Protein AF-A0A4Q7VYK7-F1 (afdb_monomer_lite)

Organism: NCBI:txid3075929

Secondary structure (DSSP, 8-state):
-------S--PPP-EE--TTT-SSSEEHHHHHHHHHHHTT-PPPHHHHHHHHHHTTT-EEE--

pLDDT: mean 72.01, std 14.02, range [33.47, 87.44]

Structure (mmCIF, N/CA/C/O backbone):
data_AF-A0A4Q7VYK7-F1
#
_entry.id   AF-A0A4Q7VYK7-F1
#
loop_
_atom_site.group_PDB
_atom_site.id
_atom_site.type_symbol
_atom_site.label_atom_id
_atom_site.label_alt_id
_atom_site.label_comp_id
_atom_site.label_asym_id
_atom_site.label_entity_id
_atom_site.label_seq_id
_atom_site.pdbx_PDB_ins_code
_atom_site.Cartn_x
_ato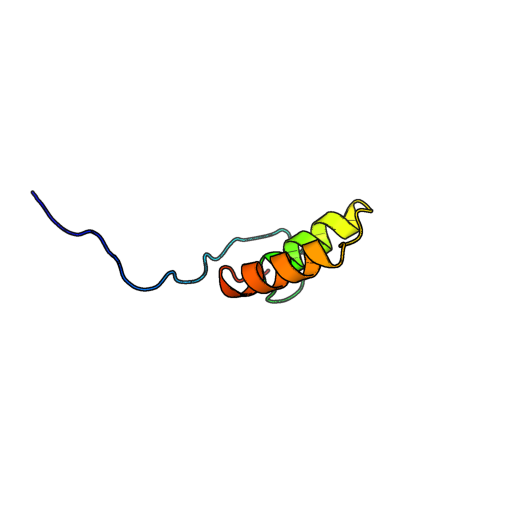m_site.Cartn_y
_atom_site.Cartn_z
_atom_site.occupancy
_atom_site.B_iso_or_equiv
_atom_site.auth_seq_id
_atom_site.auth_comp_id
_atom_site.auth_asym_id
_atom_site.auth_atom_id
_atom_site.pdbx_PDB_model_num
ATOM 1 N N . MET A 1 1 ? -15.466 38.619 15.234 1.00 33.47 1 MET A N 1
ATOM 2 C CA . MET A 1 1 ? -15.436 37.182 14.895 1.00 33.47 1 MET A CA 1
ATOM 3 C C . MET A 1 1 ? -14.169 36.886 14.107 1.00 33.47 1 MET A C 1
ATOM 5 O O . MET A 1 1 ? -14.150 37.192 12.926 1.00 33.47 1 MET A O 1
ATOM 9 N N . SER A 1 2 ? -13.123 36.356 14.747 1.00 41.22 2 SER A N 1
ATOM 10 C CA . SER A 1 2 ? -11.914 35.837 14.083 1.00 41.22 2 SER A CA 1
ATOM 11 C C . SER A 1 2 ? -11.241 34.780 14.966 1.00 41.22 2 SER A C 1
ATOM 13 O O . SER A 1 2 ? -11.356 34.877 16.184 1.00 41.22 2 SER A O 1
ATOM 15 N N . ALA A 1 3 ? -10.492 33.881 14.310 1.00 46.06 3 ALA A N 1
ATOM 16 C CA . ALA A 1 3 ? -9.655 32.778 14.817 1.00 46.06 3 ALA A CA 1
ATOM 17 C C . ALA A 1 3 ? -10.427 31.469 15.095 1.00 46.06 3 ALA A C 1
ATOM 19 O O . ALA A 1 3 ? -11.507 31.493 15.665 1.00 46.06 3 ALA A O 1
ATOM 20 N N . GLU A 1 4 ? -9.999 30.295 14.622 1.00 46.53 4 GLU A N 1
ATOM 21 C CA . GLU A 1 4 ? -8.624 29.786 14.604 1.00 46.53 4 GLU A CA 1
ATOM 22 C C . GLU A 1 4 ? -8.418 28.786 13.439 1.00 46.53 4 GLU A C 1
ATOM 24 O O . GLU A 1 4 ? -9.270 27.936 13.174 1.00 46.53 4 GLU A O 1
ATOM 29 N N . LYS A 1 5 ? -7.288 28.882 12.725 1.00 50.38 5 LYS A N 1
ATOM 30 C CA . LYS A 1 5 ? -6.806 27.844 11.800 1.00 50.38 5 LYS A CA 1
ATOM 31 C C . LYS A 1 5 ? -6.051 26.804 12.627 1.00 50.38 5 LYS A C 1
ATOM 33 O O . LYS A 1 5 ? -4.991 27.119 13.157 1.00 50.38 5 LYS A O 1
ATOM 38 N N . ASP A 1 6 ?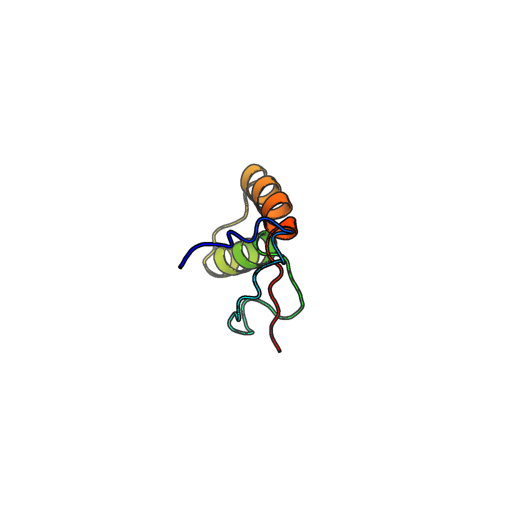 -6.570 25.583 12.705 1.00 50.50 6 ASP A N 1
ATOM 39 C CA . ASP A 1 6 ? -5.885 24.477 13.377 1.00 50.50 6 ASP A CA 1
ATOM 40 C C . ASP A 1 6 ? -4.841 23.847 12.438 1.00 50.50 6 ASP A C 1
ATOM 42 O O . ASP A 1 6 ? -5.135 23.010 11.579 1.00 50.50 6 ASP A O 1
ATOM 46 N N . GLU A 1 7 ? -3.601 24.317 12.561 1.00 60.44 7 GLU A N 1
ATOM 47 C CA . GLU A 1 7 ? -2.411 23.680 12.003 1.00 60.44 7 GLU A CA 1
ATOM 48 C C . GLU A 1 7 ? -1.768 22.806 13.094 1.00 60.44 7 GLU A C 1
ATOM 50 O O . GLU A 1 7 ? -0.887 23.259 13.819 1.00 60.44 7 GLU A O 1
ATOM 55 N N . GLY A 1 8 ? -2.197 21.545 13.248 1.00 54.03 8 GLY A N 1
ATOM 56 C CA . GLY A 1 8 ? -1.670 20.703 14.331 1.00 54.03 8 GLY A CA 1
ATOM 57 C C . GLY A 1 8 ? -1.889 19.197 14.175 1.00 54.03 8 GLY A C 1
ATOM 58 O O . GLY A 1 8 ? -2.757 18.624 14.813 1.00 54.03 8 GLY A O 1
ATOM 59 N N . LYS A 1 9 ? -1.023 18.527 13.396 1.00 48.59 9 LYS A N 1
ATOM 60 C CA . LYS A 1 9 ? -0.967 17.062 13.143 1.00 48.59 9 LYS A CA 1
ATOM 61 C C . LYS A 1 9 ? -2.136 16.514 12.312 1.00 48.59 9 LYS A C 1
ATOM 63 O O . LYS A 1 9 ? -3.246 16.313 12.793 1.00 48.59 9 LYS A O 1
ATOM 68 N N . ARG A 1 10 ? -1.849 16.155 11.050 1.00 57.84 10 ARG A N 1
ATOM 69 C CA . ARG A 1 10 ? -2.748 15.354 10.198 1.00 57.84 10 ARG A CA 1
ATOM 70 C C . ARG A 1 10 ? -2.984 13.993 10.855 1.00 57.84 10 ARG A C 1
ATOM 72 O O . ARG A 1 10 ? -2.261 13.038 10.592 1.00 57.84 10 ARG A O 1
ATOM 79 N N . SER A 1 11 ? -3.981 13.917 11.726 1.00 57.22 11 SER A N 1
ATOM 80 C CA . SER A 1 11 ? -4.471 12.649 12.246 1.00 57.22 11 SER A CA 1
ATOM 81 C C . SER A 1 11 ? -4.922 11.805 11.051 1.00 57.22 11 SER A C 1
ATOM 83 O O . SER A 1 11 ? -5.645 12.326 10.193 1.00 57.22 11 SER A O 1
ATOM 85 N N . PRO A 1 12 ? -4.470 10.545 10.930 1.00 61.56 12 PRO A N 1
ATOM 86 C CA . PRO A 1 12 ? -4.770 9.731 9.764 1.00 61.56 12 PRO A CA 1
ATOM 87 C C . PRO A 1 12 ? -6.285 9.620 9.598 1.00 61.56 12 PRO A C 1
ATOM 89 O O . PRO A 1 12 ? -6.990 9.167 10.504 1.00 61.56 12 PRO A O 1
ATOM 92 N N . LYS A 1 13 ? -6.795 10.088 8.451 1.00 64.38 13 LYS A N 1
ATOM 93 C CA . LYS A 1 13 ? -8.233 10.065 8.164 1.00 64.38 13 LYS A CA 1
ATOM 94 C C . LYS A 1 13 ? -8.716 8.620 8.184 1.00 64.38 13 LYS A C 1
ATOM 96 O O . LYS A 1 13 ? -8.187 7.777 7.473 1.00 64.38 13 LYS A O 1
ATOM 101 N N . ARG A 1 14 ? -9.734 8.349 8.990 1.00 59.56 14 ARG A N 1
ATOM 102 C CA . ARG A 1 14 ? -10.360 7.034 9.118 1.00 59.56 14 ARG A CA 1
ATOM 103 C C . ARG A 1 14 ? -11.468 6.923 8.077 1.00 59.56 14 ARG A C 1
ATOM 105 O O . ARG A 1 14 ? -12.447 7.658 8.159 1.00 59.56 14 ARG A O 1
ATOM 112 N N . ILE A 1 15 ? -11.303 6.052 7.086 1.00 64.06 15 ILE A N 1
ATOM 113 C CA . ILE A 1 15 ? -12.305 5.833 6.033 1.00 64.06 15 ILE A CA 1
ATOM 114 C C . ILE A 1 15 ? -12.831 4.408 6.177 1.00 64.06 15 ILE A C 1
ATOM 116 O O . ILE A 1 15 ? -12.051 3.458 6.236 1.00 64.06 15 ILE A O 1
ATOM 120 N N . ARG A 1 16 ? -14.160 4.272 6.245 1.00 61.47 16 ARG A N 1
ATOM 121 C CA . ARG A 1 16 ? -14.838 2.976 6.274 1.00 61.47 16 ARG A CA 1
ATOM 122 C C . ARG A 1 16 ? -14.835 2.401 4.866 1.00 61.47 16 ARG A C 1
ATOM 124 O O . ARG A 1 16 ? -15.396 3.005 3.955 1.00 61.47 16 ARG A O 1
ATOM 131 N N . LEU A 1 17 ? -14.215 1.242 4.705 1.00 65.25 17 LEU A N 1
ATOM 132 C CA . LEU A 1 17 ? -14.246 0.494 3.457 1.00 65.25 17 LEU A CA 1
ATOM 133 C C . LEU A 1 17 ? -15.119 -0.752 3.604 1.00 65.25 17 LEU A C 1
ATOM 135 O O . LEU A 1 17 ? -15.312 -1.238 4.720 1.00 65.25 17 LEU A O 1
ATOM 139 N N . PRO A 1 18 ? -15.659 -1.269 2.491 1.00 66.44 18 PRO A N 1
ATOM 140 C CA . PRO A 1 18 ? -16.301 -2.571 2.482 1.00 66.44 18 PRO A CA 1
ATOM 141 C C . PRO A 1 18 ? -15.333 -3.659 2.967 1.00 66.44 18 PRO A C 1
ATOM 143 O O . PRO A 1 18 ? -14.178 -3.699 2.533 1.00 66.44 18 PRO A O 1
ATOM 146 N N . GLY A 1 19 ? -15.813 -4.565 3.823 1.00 62.09 19 GLY A N 1
ATOM 147 C CA . GLY A 1 19 ? -14.981 -5.591 4.469 1.00 62.09 19 GLY A CA 1
ATOM 148 C C . GLY A 1 19 ? -14.282 -6.564 3.510 1.00 62.09 19 GLY A C 1
ATOM 149 O O . GLY A 1 19 ? -13.315 -7.210 3.893 1.00 62.09 19 GLY A O 1
ATOM 150 N N . PHE A 1 20 ? -14.701 -6.632 2.242 1.00 65.94 20 PHE A N 1
ATOM 151 C CA . PHE A 1 20 ? -14.022 -7.442 1.224 1.00 65.94 20 PHE A CA 1
ATOM 152 C C . PHE A 1 20 ? -12.687 -6.841 0.745 1.00 65.94 20 PHE A C 1
ATOM 154 O O . PHE A 1 20 ? -11.849 -7.565 0.216 1.00 65.94 20 PHE A O 1
ATOM 161 N N . ILE A 1 21 ? -12.470 -5.530 0.920 1.00 65.75 21 ILE A N 1
ATOM 162 C CA . ILE A 1 21 ? -11.228 -4.837 0.519 1.00 65.75 21 ILE A CA 1
ATOM 163 C C . ILE A 1 21 ? -10.229 -4.799 1.682 1.00 65.75 21 ILE A C 1
ATOM 165 O O . ILE A 1 21 ? -9.011 -4.841 1.486 1.00 65.75 21 ILE A O 1
ATOM 169 N N . VAL A 1 22 ? -10.749 -4.710 2.906 1.00 65.19 22 VAL A N 1
ATOM 170 C CA . VAL A 1 22 ? -9.970 -4.498 4.123 1.00 65.19 22 VAL A CA 1
ATOM 171 C C . VAL A 1 22 ? -10.468 -5.471 5.185 1.00 65.19 22 VAL A C 1
ATOM 173 O O . VAL A 1 22 ? -11.501 -5.239 5.793 1.00 65.19 22 VAL A O 1
ATOM 176 N N . THR A 1 23 ? -9.746 -6.567 5.395 1.00 64.06 23 THR A N 1
ATOM 177 C CA . THR A 1 23 ? -10.049 -7.561 6.439 1.00 64.06 23 THR A CA 1
ATOM 178 C C . THR A 1 23 ? -9.461 -7.188 7.802 1.00 64.06 23 THR A C 1
ATOM 180 O O . THR A 1 23 ? -9.933 -7.663 8.825 1.00 64.06 23 THR A O 1
ATOM 183 N N . GLU A 1 24 ? -8.438 -6.329 7.819 1.00 65.88 24 GLU A N 1
ATOM 184 C CA . GLU A 1 24 ? -7.638 -5.950 8.992 1.00 65.88 24 GLU A CA 1
ATOM 185 C C . GLU A 1 24 ? -7.180 -4.489 8.845 1.00 65.88 24 GLU A C 1
ATOM 187 O O . GLU A 1 24 ? -7.219 -3.949 7.737 1.00 65.88 24 GLU A O 1
ATOM 192 N N . GLU A 1 25 ? -6.736 -3.831 9.924 1.00 70.38 25 GLU A N 1
ATOM 193 C CA . GLU A 1 25 ? -6.225 -2.453 9.839 1.00 70.38 25 GLU A CA 1
ATOM 194 C C . GLU A 1 25 ? -5.067 -2.367 8.823 1.00 70.38 25 GLU A C 1
ATOM 196 O O . GLU A 1 25 ? -4.004 -2.958 9.004 1.00 70.38 25 GLU A O 1
ATOM 201 N N . THR A 1 26 ? -5.274 -1.636 7.727 1.00 78.19 26 THR A N 1
ATOM 202 C CA . THR A 1 26 ? -4.352 -1.557 6.590 1.00 78.19 26 THR A CA 1
ATOM 203 C C . THR A 1 26 ? -4.103 -0.108 6.176 1.00 78.19 26 THR A C 1
ATOM 205 O O . THR A 1 26 ? -4.900 0.788 6.453 1.00 78.19 26 THR A O 1
ATOM 208 N N . GLY A 1 27 ? -2.969 0.170 5.536 1.00 82.88 27 GLY A N 1
ATOM 209 C CA . GLY A 1 27 ? -2.684 1.508 5.019 1.00 82.88 27 GLY A CA 1
ATOM 210 C C . GLY A 1 27 ? -3.448 1.810 3.723 1.00 82.88 27 GLY A C 1
ATOM 211 O O . GLY A 1 27 ? -3.878 0.905 3.009 1.00 82.88 27 GLY A O 1
ATOM 212 N N . LEU A 1 28 ? -3.605 3.094 3.384 1.00 83.38 28 LEU A N 1
ATOM 213 C CA . LEU A 1 28 ? -4.279 3.521 2.146 1.00 83.38 28 LEU A CA 1
ATOM 214 C C . LEU A 1 28 ? -3.696 2.904 0.875 1.00 83.38 28 LEU A C 1
ATOM 216 O O . LEU A 1 28 ? -4.435 2.513 -0.025 1.00 83.38 28 LEU A O 1
ATOM 220 N N . GLY A 1 29 ? -2.376 2.813 0.796 1.00 84.62 29 GLY A N 1
ATOM 221 C CA . GLY A 1 29 ? -1.690 2.204 -0.330 1.00 84.62 29 GLY A CA 1
ATOM 222 C C . GLY A 1 29 ? -1.981 0.714 -0.477 1.00 84.62 29 GLY A C 1
ATOM 223 O O . GLY A 1 29 ? -2.196 0.245 -1.595 1.00 84.62 29 GLY A O 1
ATOM 224 N N . ASP A 1 30 ? -2.030 -0.008 0.638 1.00 83.38 30 ASP A N 1
ATOM 225 C CA . ASP A 1 30 ? -2.311 -1.445 0.652 1.00 83.38 30 ASP A CA 1
ATOM 226 C C . ASP A 1 30 ? -3.773 -1.728 0.302 1.00 83.38 30 ASP A C 1
ATOM 228 O O . ASP A 1 30 ? -4.051 -2.624 -0.495 1.00 83.38 30 ASP A O 1
ATOM 232 N N . ALA A 1 31 ? -4.710 -0.917 0.802 1.00 84.56 31 ALA A N 1
ATOM 233 C CA . ALA A 1 31 ? -6.117 -1.025 0.421 1.00 84.56 31 ALA A CA 1
ATOM 234 C C . ALA A 1 31 ? -6.337 -0.753 -1.071 1.00 84.56 31 ALA A C 1
ATOM 236 O O . ALA A 1 31 ? -7.061 -1.502 -1.726 1.00 84.56 31 ALA A O 1
ATOM 237 N N . ILE A 1 32 ? -5.691 0.279 -1.630 1.00 84.00 32 ILE A N 1
ATOM 238 C CA . ILE A 1 32 ? -5.750 0.557 -3.072 1.00 84.00 32 ILE A CA 1
ATOM 239 C C . ILE A 1 32 ? -5.152 -0.617 -3.849 1.00 84.00 32 ILE A C 1
ATOM 241 O O . ILE A 1 32 ? -5.761 -1.069 -4.809 1.00 84.00 32 ILE A O 1
ATOM 245 N N . GLY A 1 33 ? -4.007 -1.154 -3.418 1.00 86.81 33 GLY A N 1
ATOM 246 C CA . GLY A 1 33 ? -3.380 -2.315 -4.051 1.00 86.81 33 GLY A CA 1
ATOM 247 C C . GLY A 1 33 ? -4.274 -3.552 -4.074 1.00 86.81 33 GLY A C 1
ATOM 248 O O . GLY A 1 33 ? -4.379 -4.216 -5.106 1.00 86.81 33 GLY A O 1
ATOM 249 N N . ARG A 1 34 ? -4.952 -3.842 -2.959 1.00 83.06 34 ARG A N 1
ATOM 250 C CA . ARG A 1 34 ? -5.921 -4.942 -2.856 1.00 83.06 34 ARG A CA 1
ATOM 251 C C . ARG A 1 34 ? -7.134 -4.704 -3.753 1.00 83.06 34 ARG A C 1
ATOM 253 O O . ARG A 1 34 ? -7.494 -5.593 -4.519 1.00 83.06 34 ARG A O 1
ATOM 260 N N . ALA A 1 35 ? -7.704 -3.498 -3.729 1.00 84.31 35 ALA A N 1
ATOM 261 C CA . ALA A 1 35 ? -8.843 -3.132 -4.569 1.00 84.31 35 ALA A CA 1
ATOM 262 C C . ALA A 1 35 ? -8.514 -3.243 -6.067 1.00 84.31 35 ALA A C 1
ATOM 264 O O . ALA A 1 35 ? -9.283 -3.823 -6.830 1.00 84.31 35 ALA A O 1
ATOM 265 N N . THR A 1 36 ? -7.349 -2.744 -6.491 1.00 84.19 36 THR A N 1
ATOM 266 C CA . THR A 1 36 ? -6.921 -2.815 -7.894 1.00 84.19 36 THR A CA 1
ATOM 267 C C . THR A 1 36 ? -6.582 -4.244 -8.311 1.00 84.19 36 THR A C 1
ATOM 269 O O . THR A 1 36 ? -6.887 -4.644 -9.431 1.00 84.19 36 THR A O 1
ATOM 272 N N . SER A 1 37 ? -6.011 -5.044 -7.407 1.00 83.88 37 SER A N 1
ATOM 273 C CA . SER A 1 37 ? -5.720 -6.457 -7.681 1.00 83.88 37 SER A CA 1
ATOM 274 C C . SER A 1 37 ? -6.997 -7.276 -7.865 1.00 83.88 37 SER A C 1
ATOM 276 O O . SER A 1 37 ? -7.014 -8.177 -8.700 1.00 83.88 37 SER A O 1
ATOM 278 N N . TYR A 1 38 ? -8.077 -6.933 -7.154 1.00 81.00 38 TYR A N 1
ATOM 279 C CA . TYR A 1 38 ? -9.383 -7.582 -7.308 1.00 81.00 38 TYR A CA 1
ATOM 280 C C . TYR A 1 38 ? -9.973 -7.396 -8.714 1.00 81.00 38 TYR A C 1
ATOM 282 O O . TYR A 1 38 ? -10.658 -8.276 -9.223 1.00 81.00 38 TYR A O 1
ATOM 290 N N . VAL A 1 39 ? -9.649 -6.280 -9.374 1.00 84.44 39 VAL A N 1
ATOM 291 C CA . VAL A 1 39 ? -10.031 -6.006 -10.771 1.00 84.44 39 VAL A CA 1
ATOM 292 C C . VAL A 1 39 ? -8.932 -6.384 -11.779 1.00 84.44 39 VAL A C 1
ATOM 294 O O . VAL A 1 39 ? -8.976 -5.967 -12.932 1.00 84.44 39 VAL A O 1
ATOM 297 N N . GLY A 1 40 ? -7.928 -7.166 -11.360 1.00 84.25 40 GLY A N 1
ATOM 298 C CA . GLY A 1 40 ? -6.868 -7.696 -12.228 1.00 84.25 40 GLY A CA 1
ATOM 299 C C . GLY A 1 40 ? -5.681 -6.757 -12.481 1.00 84.25 40 GLY A C 1
ATOM 300 O O . GLY A 1 40 ? -4.766 -7.109 -13.227 1.00 84.25 40 GLY A O 1
ATOM 301 N N . ILE A 1 41 ? -5.640 -5.581 -11.849 1.00 85.31 41 ILE A N 1
ATOM 302 C CA . ILE A 1 41 ? -4.541 -4.618 -11.991 1.00 85.31 41 ILE A CA 1
ATOM 303 C C . ILE A 1 41 ? -3.465 -4.919 -10.942 1.00 85.31 41 ILE A C 1
ATOM 305 O O . ILE A 1 41 ? -3.617 -4.623 -9.753 1.00 85.31 41 ILE A O 1
ATOM 309 N N . LYS A 1 42 ? -2.339 -5.478 -11.396 1.00 80.56 42 LYS A N 1
ATOM 310 C CA . LYS A 1 42 ? -1.175 -5.758 -10.544 1.00 80.56 42 LYS A CA 1
ATOM 311 C C . LYS A 1 42 ? -0.425 -4.474 -10.191 1.00 80.56 42 LYS A C 1
ATOM 313 O O . LYS A 1 42 ? -0.211 -3.605 -11.036 1.00 80.56 42 LYS A O 1
ATOM 318 N N . GLN A 1 43 ? 0.033 -4.371 -8.944 1.00 79.19 43 GLN A N 1
ATOM 319 C CA . GLN A 1 43 ? 0.882 -3.257 -8.536 1.00 79.19 43 GLN A CA 1
ATOM 320 C C . GLN A 1 43 ? 2.234 -3.305 -9.256 1.00 79.19 43 GLN A C 1
ATOM 322 O O . GLN A 1 43 ? 2.978 -4.279 -9.180 1.00 79.19 43 GLN A O 1
ATOM 327 N N . CYS A 1 44 ? 2.578 -2.202 -9.915 1.00 85.00 44 CYS A N 1
ATOM 328 C CA . CYS A 1 44 ? 3.917 -1.964 -10.430 1.00 85.00 44 CYS A CA 1
ATOM 329 C C . CYS A 1 44 ? 4.888 -1.585 -9.292 1.00 85.00 44 CYS A C 1
ATOM 331 O O . CYS A 1 44 ? 4.467 -1.033 -8.273 1.00 85.00 44 CYS A O 1
ATOM 333 N N . GLY A 1 45 ? 6.203 -1.757 -9.470 1.00 84.50 45 GLY A N 1
ATOM 334 C CA . GLY A 1 45 ? 7.188 -1.363 -8.445 1.00 84.50 45 GLY A CA 1
ATOM 335 C C . GLY A 1 45 ? 7.118 0.126 -8.050 1.00 84.50 45 GLY A C 1
ATOM 336 O O . GLY A 1 45 ? 7.271 0.486 -6.883 1.00 84.50 45 GLY A O 1
ATOM 337 N N . GLY A 1 46 ? 6.798 1.015 -8.999 1.00 87.12 46 GLY A N 1
ATOM 338 C CA . GLY A 1 46 ? 6.545 2.436 -8.714 1.00 87.12 46 GLY A CA 1
ATOM 339 C C . GLY A 1 46 ? 5.219 2.706 -7.986 1.00 87.12 46 GLY A C 1
ATOM 340 O O . GLY A 1 46 ? 5.084 3.704 -7.279 1.00 87.12 46 GLY A O 1
ATOM 341 N N . CYS A 1 47 ? 4.242 1.816 -8.142 1.00 84.12 47 CYS A N 1
ATOM 342 C CA . CYS A 1 47 ? 2.940 1.855 -7.490 1.00 84.12 47 CYS A CA 1
ATOM 343 C C . CYS A 1 47 ? 3.090 1.428 -6.022 1.00 84.12 47 CYS A C 1
ATOM 345 O O . CYS A 1 47 ? 2.591 2.122 -5.141 1.00 84.12 47 CYS A O 1
ATOM 347 N N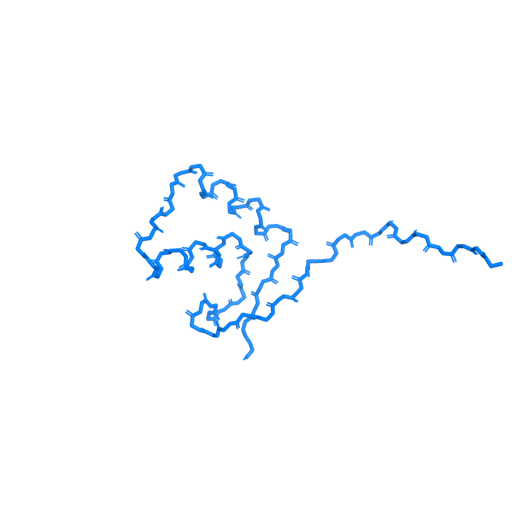 . ALA A 1 48 ? 3.889 0.388 -5.756 1.00 84.25 48 ALA A N 1
ATOM 348 C CA . ALA A 1 48 ? 4.235 -0.059 -4.407 1.00 84.25 48 ALA A CA 1
ATOM 349 C C . ALA A 1 48 ? 4.962 1.031 -3.593 1.00 84.25 48 ALA A C 1
ATOM 351 O O . ALA A 1 48 ? 4.615 1.292 -2.444 1.00 84.25 48 ALA A O 1
ATOM 352 N N . ARG A 1 49 ? 5.911 1.764 -4.199 1.00 87.44 49 ARG A N 1
ATOM 353 C CA . ARG A 1 49 ? 6.585 2.895 -3.524 1.00 87.44 49 ARG A CA 1
ATOM 354 C C . ARG A 1 49 ? 5.628 4.028 -3.138 1.00 87.44 49 ARG A C 1
ATOM 356 O O . ARG A 1 49 ? 5.775 4.626 -2.073 1.00 87.44 49 ARG A O 1
ATOM 363 N N . ARG A 1 50 ? 4.651 4.338 -3.998 1.00 85.56 50 ARG A N 1
ATOM 364 C CA . ARG A 1 50 ? 3.612 5.341 -3.705 1.00 85.56 50 ARG A CA 1
ATOM 365 C C . ARG A 1 50 ? 2.642 4.842 -2.639 1.00 85.56 50 ARG A C 1
ATOM 367 O O . ARG A 1 50 ? 2.308 5.605 -1.738 1.00 85.56 50 ARG A O 1
ATOM 374 N N . ALA A 1 51 ? 2.269 3.567 -2.701 1.00 86.88 51 ALA A N 1
ATOM 375 C CA . ALA A 1 51 ? 1.456 2.913 -1.687 1.00 86.88 51 ALA A CA 1
ATOM 376 C C . ALA A 1 51 ? 2.114 2.995 -0.297 1.00 86.88 51 ALA A C 1
ATOM 378 O O . ALA A 1 51 ? 1.471 3.438 0.649 1.00 86.88 51 ALA A O 1
ATOM 379 N N . ALA A 1 52 ? 3.417 2.723 -0.187 1.00 86.06 52 ALA A N 1
ATOM 380 C CA . ALA A 1 52 ? 4.151 2.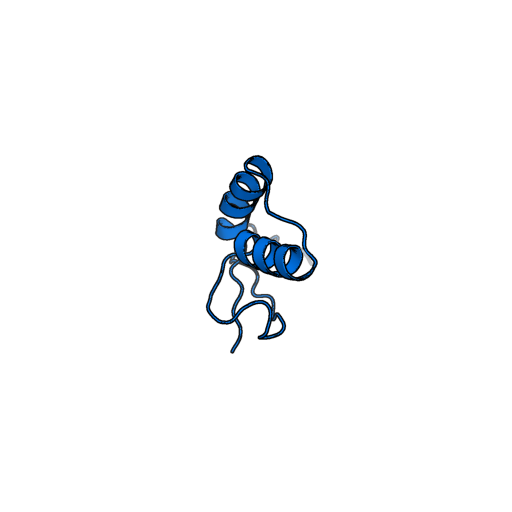809 1.079 1.00 86.06 52 ALA A CA 1
ATOM 381 C C . ALA A 1 52 ? 4.170 4.223 1.696 1.00 86.06 52 ALA A C 1
ATOM 383 O O . ALA A 1 52 ? 4.119 4.374 2.918 1.00 86.06 52 ALA A O 1
ATOM 384 N N . LYS A 1 53 ? 4.211 5.279 0.870 1.00 86.75 53 LYS A N 1
ATOM 385 C CA . LYS A 1 53 ? 4.044 6.664 1.349 1.00 86.75 53 LYS A CA 1
ATOM 386 C C . LYS A 1 53 ? 2.599 6.946 1.764 1.00 86.75 53 LYS A C 1
ATOM 388 O O . LYS A 1 53 ? 2.376 7.569 2.795 1.00 86.75 53 LYS A O 1
ATOM 393 N N . ALA A 1 54 ? 1.626 6.457 0.996 1.00 83.62 54 ALA A N 1
ATOM 394 C CA . ALA A 1 54 ? 0.206 6.628 1.295 1.00 83.62 54 ALA A CA 1
ATOM 395 C C . ALA A 1 54 ? -0.215 5.920 2.597 1.00 83.62 54 ALA A C 1
ATOM 397 O O . ALA A 1 54 ? -1.022 6.458 3.354 1.00 83.62 54 ALA A O 1
ATOM 398 N N . ASN A 1 55 ? 0.384 4.764 2.904 1.00 83.94 55 ASN A N 1
ATOM 399 C CA . ASN A 1 55 ? 0.162 4.017 4.146 1.00 83.94 55 ASN A CA 1
ATOM 400 C C . ASN A 1 55 ? 0.482 4.838 5.405 1.00 83.94 55 ASN A C 1
ATOM 402 O O . ASN A 1 55 ? -0.129 4.621 6.447 1.00 83.94 55 ASN A O 1
ATOM 406 N N . GLN A 1 56 ? 1.407 5.796 5.312 1.00 81.62 56 GLN A N 1
ATOM 407 C CA . GLN A 1 56 ? 1.808 6.650 6.434 1.00 81.62 56 GLN A CA 1
ATOM 408 C C . GLN A 1 56 ? 0.843 7.818 6.676 1.00 81.62 56 GLN A C 1
ATOM 410 O O . GLN A 1 56 ? 0.938 8.488 7.699 1.00 81.62 56 GLN A O 1
ATOM 415 N N . TRP A 1 57 ? -0.061 8.106 5.735 1.00 78.44 57 TRP A N 1
ATOM 416 C CA . TRP A 1 57 ? -0.960 9.265 5.813 1.00 78.44 57 TRP A CA 1
ATOM 417 C C . TRP A 1 57 ? -2.372 8.883 6.239 1.00 78.44 57 TRP A C 1
ATOM 419 O O . TRP A 1 57 ? -3.079 9.688 6.841 1.00 78.44 57 TRP A O 1
ATOM 429 N N . VAL A 1 58 ? -2.804 7.670 5.900 1.00 76.25 58 VAL A N 1
ATOM 430 C CA . VAL A 1 58 ? -4.181 7.215 6.080 1.00 76.25 58 VAL A CA 1
ATOM 431 C C . VAL A 1 58 ? -4.167 5.734 6.450 1.00 76.25 58 VAL A C 1
ATOM 433 O O . VAL A 1 58 ? -3.594 4.908 5.736 1.00 76.25 58 VAL A O 1
ATOM 436 N N . ARG A 1 59 ? -4.831 5.416 7.565 1.00 76.38 59 ARG A N 1
ATOM 437 C CA . ARG A 1 59 ? -5.077 4.057 8.059 1.00 76.38 59 ARG A CA 1
ATOM 438 C C . ARG A 1 59 ? -6.556 3.740 7.887 1.00 76.38 59 ARG A C 1
ATOM 440 O O . ARG A 1 59 ? -7.425 4.531 8.254 1.00 76.38 59 ARG A O 1
ATOM 447 N N . LEU A 1 60 ? -6.818 2.587 7.302 1.00 76.06 60 LEU A N 1
ATOM 448 C CA . LEU A 1 60 ? -8.130 2.079 6.947 1.00 76.06 60 LEU A CA 1
ATOM 449 C C . LEU A 1 60 ? -8.394 0.839 7.784 1.00 76.06 60 LEU A C 1
ATOM 451 O O . LEU A 1 60 ? -7.517 -0.002 7.933 1.00 76.06 60 LEU A O 1
ATOM 455 N N . TYR A 1 61 ? -9.598 0.714 8.317 1.00 67.81 61 TYR A N 1
ATOM 456 C CA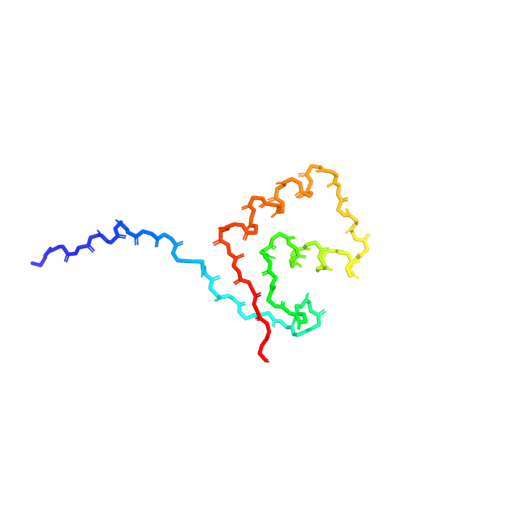 . TYR A 1 61 ? -10.011 -0.454 9.084 1.00 67.81 61 TYR A CA 1
ATOM 457 C C . TYR A 1 61 ? -11.415 -0.862 8.657 1.00 67.81 61 TYR A C 1
ATOM 459 O O . TYR A 1 61 ? -12.237 -0.021 8.280 1.00 67.81 61 TYR A O 1
ATOM 467 N N . SER A 1 62 ? -11.685 -2.157 8.745 1.00 57.44 62 SER A N 1
ATOM 468 C CA . SER A 1 62 ? -13.037 -2.696 8.748 1.00 57.44 62 SER A CA 1
ATOM 469 C C . SER A 1 62 ? -13.334 -3.146 10.172 1.00 57.44 62 SER A C 1
ATOM 471 O O . SER A 1 62 ? -12.483 -3.761 10.809 1.00 57.44 62 SER A O 1
ATOM 473 N N . ARG A 1 63 ? -14.494 -2.751 10.692 1.00 51.09 63 ARG A N 1
ATOM 474 C CA . ARG A 1 63 ? -15.001 -3.182 11.997 1.00 51.09 63 ARG A CA 1
ATOM 475 C C . ARG A 1 63 ? -16.008 -4.295 11.785 1.00 51.09 63 ARG A C 1
ATOM 477 O O . ARG A 1 63 ? -16.770 -4.162 10.798 1.00 51.09 63 ARG A O 1
#

Radius of gyration: 14.85 Å; chains: 1; bounding box: 24×45×27 Å

Foldseek 3Di:
DDDDDDPDDLDADEDEDDCQLAVAWFFPLSSVQSVCVVVVHHQDPVSVVVSVVRRVRHIYHYD

Sequence (6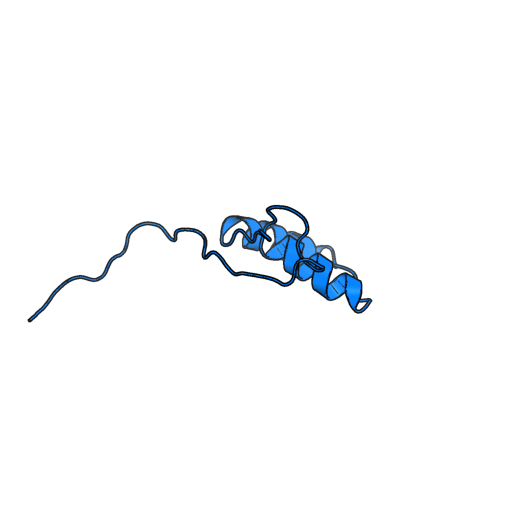3 aa):
MSAEKDEGKRSPKRIRLPGFIVTEETGLGDAIGRATSYVGIKQCGGCARRAAKANQWVRLYSR